Protein AF-A0A2V3XYR1-F1 (afdb_monomer_lite)

Secondary structure (DSSP, 8-state):
-HHHHHHHHHHHHHHHHHHHHHHHHHHHHHHHHTTTTPPTTSS--TT---GGGSTT-HHHHSTT----SS-HHHHHHHHHHHHHHHHHHHHHHHHHT--

Structure (mmCIF, N/CA/C/O backbone):
data_AF-A0A2V3XYR1-F1
#
_entry.id   AF-A0A2V3XYR1-F1
#
loop_
_atom_site.group_PDB
_atom_site.id
_atom_site.type_symbol
_atom_site.label_atom_id
_atom_site.label_alt_id
_atom_site.label_comp_id
_atom_site.label_asym_id
_atom_site.label_entity_id
_atom_site.label_seq_id
_atom_site.pdbx_PDB_ins_code
_atom_site.Cartn_x
_atom_site.Cartn_y
_atom_site.Cartn_z
_atom_site.occupancy
_atom_site.B_iso_or_equiv
_atom_site.auth_seq_id
_atom_site.auth_comp_id
_atom_site.auth_asym_id
_atom_site.auth_atom_id
_atom_site.pdbx_PDB_model_num
ATOM 1 N N . MET A 1 1 ? -31.093 27.392 19.551 1.00 53.66 1 MET A N 1
ATOM 2 C CA . MET A 1 1 ? -31.045 27.650 18.090 1.00 53.66 1 MET A CA 1
ATOM 3 C C . MET A 1 1 ? -29.629 27.516 17.527 1.00 53.66 1 MET A C 1
ATOM 5 O O . MET A 1 1 ? -29.486 27.010 16.424 1.00 53.66 1 MET A O 1
ATOM 9 N N . GLU A 1 2 ? -28.598 27.878 18.293 1.00 55.88 2 GLU A N 1
ATOM 10 C CA . GLU A 1 2 ? -27.172 27.819 17.917 1.00 55.88 2 GLU A CA 1
ATOM 11 C C . GLU A 1 2 ? -26.676 26.404 17.542 1.00 55.88 2 GLU A C 1
ATOM 13 O O . GLU A 1 2 ? -26.335 26.169 16.388 1.00 55.88 2 GLU A O 1
ATOM 18 N N . LYS A 1 3 ? -26.854 25.406 18.425 1.00 57.84 3 LYS A N 1
ATOM 19 C CA . LYS A 1 3 ? -26.514 23.985 18.162 1.00 57.84 3 LYS A CA 1
ATOM 20 C C . LYS A 1 3 ? -27.106 23.395 16.871 1.00 57.84 3 LYS A C 1
ATOM 22 O O . LYS A 1 3 ? -26.527 22.494 16.270 1.00 57.84 3 LYS A O 1
ATOM 27 N N . GLN A 1 4 ? -28.289 23.858 16.453 1.00 61.09 4 GLN A N 1
ATOM 28 C CA . GLN A 1 4 ? -28.950 23.355 15.242 1.00 61.09 4 GLN A CA 1
ATOM 29 C C . GLN A 1 4 ? -28.363 23.987 13.966 1.00 61.09 4 GLN A C 1
ATOM 31 O O . GLN A 1 4 ? -28.375 23.359 12.906 1.00 61.09 4 GLN A O 1
ATOM 36 N N . LYS A 1 5 ? -27.830 25.212 14.076 1.00 62.44 5 LYS A N 1
ATOM 37 C CA . LYS A 1 5 ? -27.096 25.918 13.019 1.00 62.44 5 LYS A CA 1
ATOM 38 C C . LYS A 1 5 ? -25.733 25.262 12.785 1.00 62.44 5 LYS A C 1
ATOM 40 O O . LYS A 1 5 ? -25.406 24.977 11.636 1.00 62.44 5 LYS A O 1
ATOM 45 N N . ASP A 1 6 ? -25.033 24.898 13.857 1.00 70.44 6 ASP A N 1
ATOM 46 C CA . ASP A 1 6 ? -23.726 24.225 13.791 1.00 70.44 6 ASP A CA 1
ATOM 47 C C . ASP A 1 6 ? -23.831 22.823 13.179 1.00 70.44 6 ASP A C 1
ATOM 49 O O . ASP A 1 6 ? -23.044 22.447 12.312 1.00 70.44 6 ASP A O 1
ATOM 53 N N . GLY A 1 7 ? -24.871 22.064 13.544 1.00 76.56 7 GLY A N 1
ATOM 54 C CA . GLY A 1 7 ? -25.131 20.748 12.955 1.00 76.56 7 GLY A CA 1
ATOM 55 C C . GLY A 1 7 ? -25.484 20.800 11.462 1.00 76.56 7 GLY A C 1
ATOM 56 O O . GLY A 1 7 ? -25.105 19.902 10.710 1.00 76.56 7 GLY A O 1
ATOM 57 N N . LYS A 1 8 ? -26.186 21.847 11.006 1.00 80.50 8 LYS A N 1
ATOM 58 C CA . LYS A 1 8 ? -26.446 22.067 9.571 1.00 80.50 8 LYS A CA 1
ATOM 59 C C . LYS A 1 8 ? -25.179 22.507 8.837 1.00 80.50 8 LYS A C 1
ATOM 61 O O . LYS A 1 8 ? -24.925 21.999 7.752 1.00 80.50 8 LYS A O 1
ATOM 66 N N . LEU A 1 9 ? -24.369 23.379 9.437 1.00 86.12 9 LEU A N 1
ATOM 67 C CA . LEU A 1 9 ? -23.099 23.835 8.871 1.00 86.12 9 LEU A CA 1
ATOM 68 C C . LEU A 1 9 ? -22.116 22.673 8.668 1.00 86.12 9 LEU A C 1
ATOM 70 O O . LEU A 1 9 ? -21.581 22.514 7.574 1.00 86.12 9 LEU A O 1
ATOM 74 N N . LEU A 1 10 ? -21.944 21.817 9.679 1.00 86.50 10 LEU A N 1
ATOM 75 C CA . LEU A 1 10 ? -21.090 20.627 9.594 1.00 86.50 10 LEU A CA 1
ATOM 76 C C . LEU A 1 10 ? -21.556 19.655 8.503 1.00 86.50 10 LEU A C 1
ATOM 78 O O . LEU A 1 10 ? -20.734 19.132 7.755 1.00 86.50 10 LEU A O 1
ATOM 82 N N . LYS A 1 11 ? -22.873 19.448 8.363 1.00 88.62 11 LYS A N 1
ATOM 83 C CA . LYS A 1 11 ? -23.435 18.624 7.280 1.00 88.62 11 LYS A CA 1
ATOM 84 C C . LYS A 1 11 ? -23.166 19.222 5.902 1.00 88.62 11 LYS A C 1
ATOM 86 O O . LYS A 1 11 ? -22.809 18.481 4.991 1.00 88.62 11 LYS A O 1
ATOM 91 N N . THR A 1 12 ? -23.299 20.538 5.749 1.00 92.62 12 THR A N 1
ATOM 92 C CA . THR A 1 12 ? -23.012 21.225 4.484 1.00 92.62 12 THR A CA 1
ATOM 93 C C . THR A 1 12 ? -21.532 21.138 4.124 1.00 92.62 12 THR A C 1
ATOM 95 O O . THR A 1 12 ? -21.210 20.792 2.992 1.00 92.62 12 THR A O 1
ATOM 98 N N . ILE A 1 13 ? -20.627 21.378 5.078 1.00 94.25 13 ILE A N 1
ATOM 99 C CA . ILE A 1 13 ? -19.177 21.243 4.862 1.00 94.25 13 ILE A CA 1
ATOM 100 C C . ILE A 1 13 ? -18.822 19.797 4.498 1.00 94.25 13 ILE A C 1
ATOM 102 O O . ILE A 1 13 ? -18.080 19.574 3.545 1.00 94.25 13 ILE A O 1
ATOM 106 N N . GLY A 1 14 ? -19.395 18.815 5.199 1.00 93.19 14 GLY A N 1
ATOM 107 C CA . GLY A 1 14 ? -19.206 17.400 4.881 1.00 93.19 14 GLY A CA 1
ATOM 108 C C . GLY A 1 14 ? -19.687 17.046 3.472 1.00 93.19 14 GLY A C 1
ATOM 109 O O . GLY A 1 14 ? -18.971 16.381 2.728 1.00 93.19 14 GLY A O 1
ATOM 110 N N . PHE A 1 15 ? -20.859 17.542 3.068 1.00 95.69 15 PHE A N 1
ATOM 111 C CA . PHE A 1 15 ? -21.388 17.332 1.720 1.00 95.69 15 PHE A CA 1
ATOM 112 C C . PHE A 1 15 ? -20.498 17.969 0.643 1.00 95.69 15 PHE A C 1
ATOM 114 O O . PHE A 1 15 ? -20.171 17.313 -0.342 1.00 95.69 15 PHE A O 1
ATOM 121 N N . ILE A 1 16 ? -20.046 19.210 0.852 1.00 96.69 16 ILE A N 1
ATOM 122 C CA . ILE A 1 16 ? -19.105 19.887 -0.053 1.00 96.69 16 ILE A CA 1
ATOM 123 C C . ILE A 1 16 ? -17.800 19.090 -0.157 1.00 96.69 16 ILE A C 1
ATOM 125 O O . ILE A 1 16 ? -17.305 18.873 -1.260 1.00 96.69 16 ILE A O 1
ATOM 129 N N . GLY A 1 17 ? -17.273 18.601 0.969 1.00 97.00 17 GLY A N 1
ATOM 130 C CA . GLY A 1 17 ? -16.077 17.762 0.996 1.00 97.00 17 GLY A CA 1
ATOM 131 C C . GLY A 1 17 ? -16.238 16.484 0.172 1.00 97.00 17 GLY A C 1
ATOM 132 O O . GLY A 1 17 ? -15.358 16.157 -0.620 1.00 97.00 17 GLY A O 1
ATOM 133 N N . ILE A 1 18 ? -17.384 15.806 0.286 1.00 97.31 18 ILE A N 1
ATOM 134 C CA . ILE A 1 18 ? -17.702 14.619 -0.523 1.00 97.31 18 ILE A CA 1
ATOM 135 C C . ILE A 1 18 ? -17.750 14.969 -2.014 1.00 97.31 18 ILE A C 1
ATOM 137 O O . ILE A 1 18 ? -17.168 14.253 -2.826 1.00 97.31 18 ILE A O 1
ATOM 141 N N . VAL A 1 19 ? -18.403 16.072 -2.386 1.00 97.81 19 VAL A N 1
ATOM 142 C CA . VAL A 1 19 ? -18.488 16.508 -3.789 1.00 97.81 19 VAL A CA 1
ATOM 143 C C . VAL A 1 19 ? -17.100 16.804 -4.359 1.00 97.81 19 VAL A C 1
ATOM 145 O O . VAL A 1 19 ? -16.775 16.324 -5.445 1.00 97.81 19 VAL A O 1
ATOM 148 N N . ILE A 1 20 ? -16.261 17.537 -3.622 1.00 98.12 20 ILE A N 1
ATOM 149 C CA . ILE A 1 20 ? -14.878 17.830 -4.027 1.00 98.12 20 ILE A CA 1
ATOM 150 C C . ILE A 1 20 ? -14.074 16.536 -4.167 1.00 98.12 20 ILE A C 1
ATOM 152 O O . ILE A 1 20 ? -13.339 16.377 -5.138 1.00 98.12 20 ILE A O 1
ATOM 156 N N . PHE A 1 21 ? -14.231 15.597 -3.236 1.00 97.25 21 PHE A N 1
ATOM 157 C CA . PHE A 1 21 ? -13.537 14.314 -3.278 1.00 97.25 21 PHE A CA 1
ATOM 158 C C . PHE A 1 21 ? -13.921 13.487 -4.513 1.00 97.25 21 PHE A C 1
ATOM 160 O O . PHE A 1 21 ? -13.045 12.993 -5.221 1.00 97.25 21 PHE A O 1
ATOM 167 N N . ILE A 1 22 ? -15.217 13.397 -4.826 1.00 98.12 22 ILE A N 1
ATOM 168 C CA . ILE A 1 22 ? -15.702 12.714 -6.034 1.00 98.12 22 ILE A CA 1
ATOM 169 C C . ILE A 1 22 ? -15.157 13.397 -7.294 1.00 98.12 22 ILE A C 1
ATOM 171 O O . ILE A 1 22 ? -14.686 12.715 -8.204 1.00 98.12 22 ILE A O 1
ATOM 175 N N . ALA A 1 23 ? -15.182 14.731 -7.342 1.00 98.12 23 ALA A N 1
ATOM 176 C CA . ALA A 1 23 ? -14.632 15.486 -8.464 1.00 98.12 23 ALA A CA 1
ATOM 177 C C . ALA A 1 23 ? -13.125 15.235 -8.634 1.00 98.12 23 ALA A C 1
ATOM 179 O O . ALA A 1 23 ? -12.669 15.015 -9.754 1.00 98.12 23 ALA A O 1
ATOM 180 N N . ALA A 1 24 ? -12.364 15.199 -7.537 1.00 97.50 24 ALA A N 1
ATOM 181 C CA . ALA A 1 24 ? -10.938 14.892 -7.560 1.00 97.50 24 ALA A CA 1
ATOM 182 C C . ALA A 1 24 ? -10.671 13.492 -8.132 1.00 97.50 24 ALA A C 1
ATOM 184 O O . ALA A 1 24 ? -9.852 13.360 -9.038 1.00 97.50 24 ALA A O 1
ATOM 185 N N . ILE A 1 25 ? -11.417 12.472 -7.687 1.00 97.44 25 ILE A N 1
ATOM 186 C CA . ILE A 1 25 ? -11.314 11.109 -8.236 1.00 97.44 25 ILE A CA 1
ATOM 187 C C . ILE A 1 25 ? -11.610 11.105 -9.738 1.00 97.44 25 ILE A C 1
ATOM 189 O O . ILE A 1 25 ? -10.841 10.536 -1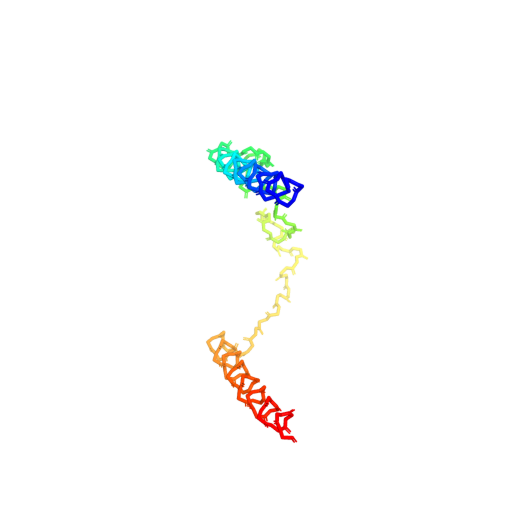0.513 1.00 97.44 25 ILE A O 1
ATOM 193 N N . ALA A 1 26 ? -12.701 11.747 -10.165 1.00 97.44 26 ALA A N 1
ATOM 194 C CA . ALA A 1 26 ? -13.085 11.792 -11.573 1.00 97.44 26 ALA A CA 1
ATOM 195 C C . ALA A 1 26 ? -12.002 12.454 -12.443 1.00 97.44 26 ALA A C 1
ATOM 197 O O . ALA A 1 26 ? -11.664 11.933 -13.508 1.00 97.44 26 ALA A O 1
ATOM 198 N N . VAL A 1 27 ? -11.415 13.559 -11.972 1.00 96.44 27 VAL A N 1
ATOM 199 C CA . VAL A 1 27 ? -10.301 14.239 -12.649 1.00 96.44 27 VAL A CA 1
ATOM 200 C C . VAL A 1 27 ? -9.067 13.341 -12.716 1.00 96.44 27 VAL A C 1
ATOM 202 O O . VAL A 1 27 ? -8.473 13.224 -13.786 1.00 96.44 27 VAL A O 1
ATOM 205 N N . SER A 1 28 ? -8.701 12.663 -11.626 1.00 92.44 28 SER A N 1
ATOM 206 C CA . SER A 1 28 ? -7.568 11.730 -11.623 1.00 92.44 28 SER A CA 1
ATOM 207 C C . SER A 1 28 ? -7.754 10.605 -12.642 1.00 92.44 28 SER A C 1
ATOM 209 O O . SER A 1 28 ? -6.858 10.362 -13.447 1.00 92.44 28 SER A O 1
ATOM 211 N N . VAL A 1 29 ? -8.932 9.971 -12.679 1.00 94.31 29 VAL A N 1
ATOM 212 C CA . VAL A 1 29 ? -9.245 8.916 -13.659 1.00 94.31 29 VAL A CA 1
ATOM 213 C C . VAL A 1 29 ? -9.189 9.457 -15.089 1.00 94.31 29 VAL A C 1
ATOM 215 O O . VAL A 1 29 ? -8.615 8.814 -15.969 1.00 94.31 29 VAL A O 1
ATOM 218 N N . TYR A 1 30 ? -9.731 10.654 -15.329 1.00 95.25 30 TYR A N 1
ATOM 219 C CA . TYR A 1 30 ? -9.660 11.303 -16.637 1.00 95.25 30 TYR A CA 1
ATOM 220 C C . TYR A 1 30 ? -8.207 11.528 -17.079 1.00 95.25 30 TYR A C 1
ATOM 222 O O . TYR A 1 30 ? -7.841 11.142 -18.191 1.00 95.25 30 TYR A O 1
ATOM 230 N N . MET A 1 31 ? -7.367 12.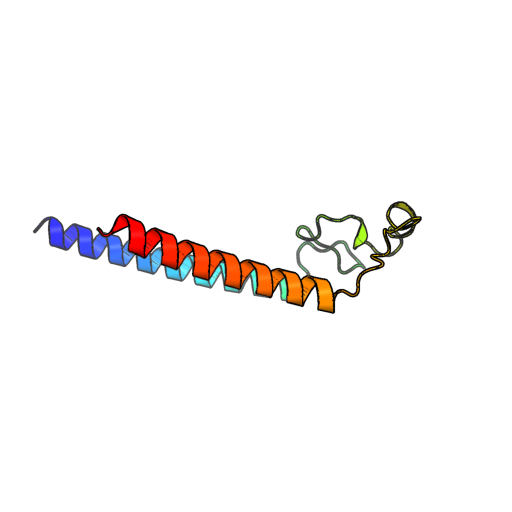079 -16.199 1.00 91.94 31 MET A N 1
ATOM 231 C CA . MET A 1 31 ? -5.947 12.307 -16.475 1.00 91.94 31 MET A CA 1
ATOM 232 C C . MET A 1 31 ? -5.206 11.002 -16.781 1.00 91.94 31 MET A C 1
ATOM 234 O O . MET A 1 31 ? -4.466 10.952 -17.763 1.00 91.94 31 MET A O 1
ATOM 238 N N . MET A 1 32 ? -5.454 9.943 -16.002 1.00 87.31 32 MET A N 1
ATOM 239 C CA . MET A 1 32 ? -4.875 8.615 -16.235 1.00 87.31 32 MET A CA 1
ATOM 240 C C . MET A 1 32 ? -5.301 8.045 -17.594 1.00 87.31 32 MET A C 1
ATOM 242 O O . MET A 1 32 ? -4.458 7.581 -18.348 1.00 87.31 32 MET A O 1
ATOM 246 N N . SER A 1 33 ? -6.584 8.150 -17.963 1.00 90.12 33 SER A N 1
ATOM 247 C CA . SER A 1 33 ? -7.091 7.636 -19.251 1.00 90.12 33 SER A CA 1
ATOM 248 C C . SER A 1 33 ? -6.520 8.350 -20.482 1.00 90.12 33 SER A C 1
ATOM 250 O O . SER A 1 33 ? -6.554 7.824 -21.594 1.00 90.12 33 SER A O 1
ATOM 252 N N . ARG A 1 34 ? -6.026 9.576 -20.293 1.00 90.12 34 ARG A N 1
ATOM 253 C CA . ARG A 1 34 ? -5.452 10.422 -21.342 1.00 90.12 34 ARG A CA 1
ATOM 254 C C . ARG A 1 34 ? -3.930 10.480 -21.282 1.00 90.12 34 ARG A C 1
ATOM 256 O O . ARG A 1 34 ? -3.354 11.268 -22.028 1.00 90.12 34 ARG A O 1
ATOM 263 N N . ASN A 1 35 ? -3.292 9.689 -20.414 1.00 86.06 35 ASN A N 1
ATOM 264 C CA . ASN A 1 35 ? -1.842 9.695 -20.211 1.00 86.06 35 ASN A CA 1
ATOM 265 C C . ASN A 1 35 ? -1.294 11.106 -19.909 1.00 86.06 35 ASN A C 1
ATOM 267 O O . ASN A 1 35 ? -0.173 11.466 -20.272 1.00 86.06 35 ASN A O 1
ATOM 271 N N . MET A 1 36 ? -2.110 11.949 -19.265 1.00 86.25 36 MET A N 1
ATOM 272 C CA . MET A 1 36 ? -1.755 13.336 -18.980 1.00 86.25 36 MET A CA 1
ATOM 273 C C . MET A 1 36 ? -0.649 13.388 -17.928 1.00 86.25 36 MET A C 1
ATOM 275 O O . MET A 1 36 ? -0.769 12.807 -16.852 1.00 86.25 36 MET A O 1
ATOM 279 N N . GLY A 1 37 ? 0.417 14.128 -18.234 1.00 80.62 37 GLY A N 1
ATOM 280 C CA . GLY A 1 37 ? 1.598 14.231 -17.378 1.00 80.62 37 GLY A CA 1
ATOM 281 C C . GLY A 1 37 ? 2.644 13.142 -17.620 1.00 80.62 37 GLY A C 1
ATOM 282 O O . GLY A 1 37 ? 3.684 13.180 -16.972 1.00 80.62 37 GLY A O 1
ATOM 283 N N . GLN A 1 38 ? 2.416 12.206 -18.546 1.00 82.56 38 GLN A N 1
ATOM 284 C CA . GLN A 1 38 ? 3.443 11.243 -18.933 1.00 82.56 38 GLN A CA 1
ATOM 285 C C . GLN A 1 38 ? 4.478 11.857 -19.883 1.00 82.56 38 GLN A C 1
ATOM 287 O O . GLN A 1 38 ? 4.179 12.764 -20.666 1.00 82.56 38 GLN A O 1
ATOM 292 N N . VAL A 1 39 ? 5.705 11.347 -19.818 1.00 77.56 39 VAL A N 1
ATOM 293 C CA . VAL A 1 39 ? 6.775 11.667 -20.762 1.00 77.56 39 VAL A CA 1
ATOM 294 C C . VAL A 1 39 ? 6.402 11.094 -22.136 1.00 77.56 39 VAL A C 1
ATOM 296 O O . VAL A 1 39 ? 6.032 9.925 -22.226 1.00 77.56 39 VAL A O 1
ATOM 299 N N . PRO A 1 40 ? 6.500 11.870 -23.232 1.00 79.88 40 PRO A N 1
ATOM 300 C CA . PRO A 1 40 ? 6.134 11.381 -24.556 1.00 79.88 40 PRO A CA 1
ATOM 301 C C . PRO A 1 40 ? 6.866 10.086 -24.931 1.00 79.88 40 PRO A C 1
ATOM 303 O O . PRO A 1 40 ? 8.092 10.013 -24.869 1.00 79.88 40 PRO A O 1
ATOM 306 N N . GLY A 1 41 ? 6.106 9.078 -25.364 1.00 79.19 41 GLY A N 1
ATOM 307 C CA . GLY A 1 41 ? 6.643 7.816 -25.879 1.00 79.19 41 GLY A CA 1
ATOM 308 C C . GLY A 1 41 ? 6.980 6.756 -24.827 1.00 79.19 41 GLY A C 1
ATOM 309 O O . GLY A 1 41 ? 7.378 5.660 -25.217 1.00 79.19 41 GLY A O 1
ATOM 310 N N . ILE A 1 42 ? 6.800 7.035 -23.532 1.00 74.31 42 ILE A N 1
ATOM 311 C CA . ILE A 1 42 ? 6.972 6.054 -22.452 1.00 74.31 42 ILE A CA 1
ATOM 312 C C . ILE A 1 42 ? 5.868 6.204 -21.398 1.00 74.31 42 ILE A C 1
ATOM 314 O O . ILE A 1 42 ? 5.392 7.303 -21.134 1.00 74.31 42 ILE A O 1
ATOM 318 N N . ASP A 1 43 ? 5.476 5.098 -20.769 1.00 76.88 43 ASP A N 1
ATOM 319 C CA . ASP A 1 43 ? 4.473 5.066 -19.694 1.00 76.88 43 ASP A CA 1
ATOM 320 C C . ASP A 1 43 ? 5.097 5.506 -18.352 1.00 76.88 43 ASP A C 1
ATOM 322 O O . ASP A 1 43 ? 5.163 4.739 -17.394 1.00 76.88 43 ASP A O 1
ATOM 326 N N . PHE A 1 44 ? 5.654 6.726 -18.322 1.00 76.25 44 PHE A N 1
ATOM 327 C CA . PHE A 1 44 ? 6.368 7.291 -17.172 1.00 76.25 44 PHE A CA 1
ATOM 328 C C . PHE A 1 44 ? 5.836 8.678 -16.819 1.00 76.25 44 PHE A C 1
ATOM 330 O O . PHE A 1 44 ? 5.855 9.575 -17.659 1.00 76.25 44 PHE A O 1
ATOM 337 N N . GLY A 1 45 ? 5.369 8.876 -15.584 1.00 75.06 45 GLY A N 1
ATOM 338 C CA . GLY A 1 45 ? 4.694 10.107 -15.148 1.00 75.06 45 GLY A CA 1
ATOM 339 C C . GLY A 1 45 ? 5.079 10.571 -13.734 1.00 75.06 45 GLY A C 1
ATOM 340 O O . GLY A 1 45 ? 5.850 9.905 -13.049 1.00 75.06 45 GLY A O 1
ATOM 341 N N . PRO A 1 46 ? 4.519 11.696 -13.247 1.00 65.19 46 PRO A N 1
ATOM 342 C CA . PRO A 1 46 ? 4.967 12.411 -12.042 1.00 65.19 46 PRO A CA 1
ATOM 343 C C . PRO A 1 46 ? 4.790 11.655 -10.715 1.00 65.19 46 PRO A C 1
ATOM 345 O O . PRO A 1 46 ? 5.263 12.131 -9.688 1.00 65.19 46 PRO A O 1
ATOM 348 N N . GLY A 1 47 ? 4.108 10.504 -10.720 1.00 68.38 47 GLY A N 1
ATOM 349 C CA . GLY A 1 47 ? 3.976 9.617 -9.558 1.00 68.38 47 GLY A CA 1
ATOM 350 C C . GLY A 1 47 ? 4.999 8.477 -9.512 1.00 68.38 47 GLY A C 1
ATOM 351 O O . GLY A 1 47 ? 5.094 7.788 -8.499 1.00 68.38 47 GLY A O 1
ATOM 352 N N . GLN A 1 48 ? 5.763 8.267 -10.586 1.00 68.88 48 GLN A N 1
ATOM 353 C CA . GLN A 1 48 ? 6.833 7.273 -10.631 1.00 68.88 48 GLN A CA 1
ATOM 354 C C . GLN A 1 48 ? 8.138 7.937 -10.188 1.00 68.88 48 GLN A C 1
ATOM 356 O O . GLN A 1 48 ? 8.911 8.463 -10.980 1.00 68.88 48 GLN A O 1
ATOM 361 N N . TYR A 1 49 ? 8.344 7.972 -8.872 1.00 61.56 49 TYR A N 1
ATOM 362 C CA . TYR A 1 49 ? 9.490 8.645 -8.251 1.00 61.56 49 TYR A CA 1
ATOM 363 C C . TYR A 1 49 ? 10.801 7.863 -8.364 1.00 61.56 49 TYR A C 1
ATOM 365 O O . TYR A 1 49 ? 11.871 8.413 -8.099 1.00 61.56 49 TYR A O 1
ATOM 373 N N . TYR A 1 50 ? 10.738 6.590 -8.747 1.00 63.41 50 TYR A N 1
ATOM 374 C CA . TYR A 1 50 ? 11.916 5.750 -8.851 1.00 63.41 50 TYR A CA 1
ATOM 375 C C . TYR A 1 50 ? 12.381 5.669 -10.304 1.00 63.41 50 TYR A C 1
ATOM 377 O O . TYR A 1 50 ? 11.707 5.128 -11.176 1.00 63.41 50 TYR A O 1
ATOM 385 N N . TYR A 1 51 ? 13.596 6.164 -10.553 1.00 62.66 51 TYR A N 1
ATOM 386 C CA . TYR A 1 51 ? 14.286 6.049 -11.845 1.00 62.66 51 TYR A CA 1
ATOM 387 C C . TYR A 1 51 ? 14.473 4.594 -12.317 1.00 62.66 51 TYR A C 1
ATOM 389 O O . TYR A 1 51 ? 14.856 4.363 -13.461 1.00 62.66 51 TYR A O 1
ATOM 397 N N . THR A 1 52 ? 14.215 3.610 -11.449 1.00 63.59 52 THR A N 1
ATOM 398 C CA . THR A 1 52 ? 14.200 2.179 -11.780 1.00 63.59 52 THR A CA 1
ATOM 399 C C . THR A 1 52 ? 13.109 1.806 -12.776 1.00 63.59 52 THR A C 1
ATOM 401 O O . THR A 1 52 ? 13.268 0.818 -13.492 1.00 63.59 52 THR A O 1
ATOM 404 N N . ASP A 1 53 ? 12.039 2.600 -12.845 1.00 68.94 53 ASP A N 1
ATOM 405 C CA . ASP A 1 53 ? 10.858 2.295 -13.654 1.00 68.94 53 ASP A CA 1
ATOM 406 C C . ASP A 1 53 ? 10.970 2.872 -15.077 1.00 68.94 53 ASP A C 1
ATOM 408 O O . ASP A 1 53 ? 10.164 2.554 -15.950 1.00 68.94 53 ASP A O 1
ATOM 412 N N . ILE A 1 54 ? 12.007 3.676 -15.354 1.00 74.56 54 ILE A N 1
ATOM 413 C CA . ILE A 1 54 ? 12.291 4.182 -16.700 1.00 74.56 54 ILE A CA 1
ATOM 414 C C . ILE A 1 54 ? 12.926 3.059 -17.539 1.00 74.56 54 ILE A C 1
ATOM 416 O O . ILE A 1 54 ? 13.977 2.523 -17.161 1.00 74.56 54 ILE A O 1
ATOM 420 N N . PRO A 1 55 ? 12.371 2.726 -18.720 1.00 73.75 55 PRO A N 1
ATOM 421 C CA . PRO A 1 55 ? 12.968 1.737 -19.611 1.00 73.75 55 PRO A CA 1
ATOM 422 C C . PRO A 1 55 ? 14.437 2.055 -19.942 1.00 73.75 55 PRO A C 1
ATOM 424 O O . PRO A 1 55 ? 14.769 3.150 -20.394 1.00 73.75 55 PRO A O 1
ATOM 427 N N . GLY A 1 56 ? 15.335 1.092 -19.719 1.00 75.56 56 GLY A N 1
ATOM 428 C CA . GLY A 1 56 ? 16.765 1.204 -20.026 1.00 75.56 56 GLY A CA 1
ATOM 429 C C . GLY A 1 56 ? 17.634 1.797 -18.911 1.00 75.56 56 GLY A C 1
ATOM 430 O O . GLY A 1 56 ? 18.862 1.781 -19.042 1.00 75.56 56 GLY A O 1
ATOM 431 N N . TRP A 1 57 ? 17.042 2.276 -17.812 1.00 76.75 57 TRP A N 1
ATOM 432 C CA . TRP A 1 57 ? 17.772 2.810 -16.653 1.00 76.75 57 TRP A CA 1
ATOM 433 C C . TRP A 1 57 ? 18.111 1.753 -15.597 1.00 76.75 57 TRP A C 1
ATOM 435 O O . TRP A 1 57 ? 18.993 1.981 -14.768 1.00 76.75 57 TRP A O 1
ATOM 445 N N . GLN A 1 58 ? 17.511 0.560 -15.678 1.00 75.56 58 GLN A N 1
ATOM 446 C CA . GLN A 1 58 ? 17.782 -0.573 -14.783 1.00 75.56 58 GLN A CA 1
ATOM 447 C C . GLN A 1 58 ? 19.280 -0.891 -14.682 1.00 75.56 58 GLN A C 1
ATOM 449 O O . GLN A 1 58 ? 19.775 -1.234 -13.614 1.00 75.56 58 GLN A O 1
ATOM 454 N N . LYS A 1 59 ? 20.030 -0.707 -15.774 1.00 75.94 59 LYS A N 1
ATOM 455 C CA . LYS A 1 59 ? 21.474 -0.974 -15.844 1.00 75.94 59 LYS A CA 1
ATOM 456 C C . LYS A 1 59 ? 22.327 -0.136 -14.883 1.00 75.94 59 LYS A C 1
ATOM 458 O O . LYS A 1 59 ? 23.420 -0.575 -14.538 1.00 75.94 59 LYS A O 1
ATOM 463 N N . TYR A 1 60 ? 21.849 1.039 -14.462 1.00 71.75 60 TYR A N 1
ATOM 464 C CA . TYR A 1 60 ? 22.573 1.930 -13.548 1.00 71.75 60 TYR A CA 1
ATOM 465 C C . TYR A 1 60 ? 22.264 1.666 -12.068 1.00 71.75 60 TYR A C 1
ATOM 467 O O . TYR A 1 60 ? 23.068 2.030 -11.216 1.00 71.75 60 TYR A O 1
ATOM 475 N N . PHE A 1 61 ? 21.125 1.038 -11.758 1.00 71.00 61 PHE A N 1
ATOM 476 C CA . PHE A 1 61 ? 20.655 0.849 -10.376 1.00 71.00 61 PHE A CA 1
ATOM 477 C C . PHE A 1 61 ? 20.579 -0.618 -9.945 1.00 71.00 61 PHE A C 1
ATOM 479 O O . PHE A 1 61 ? 20.714 -0.922 -8.765 1.00 71.00 61 PHE A O 1
ATOM 486 N N . LEU A 1 62 ? 20.362 -1.533 -10.890 1.00 69.00 62 LEU A N 1
ATOM 487 C CA . LEU A 1 62 ? 20.126 -2.957 -10.638 1.00 69.00 62 LEU A CA 1
ATOM 488 C C . LEU A 1 62 ? 21.312 -3.838 -11.045 1.00 69.00 62 LEU A C 1
ATOM 490 O O . LEU A 1 62 ? 21.181 -5.056 -11.090 1.00 69.00 62 LEU A O 1
ATOM 494 N N . THR A 1 63 ? 22.482 -3.252 -11.319 1.00 67.50 63 THR A N 1
ATOM 495 C CA . THR A 1 63 ? 23.688 -3.990 -11.736 1.00 67.50 63 THR A CA 1
ATOM 496 C C . THR A 1 63 ? 24.131 -5.026 -10.694 1.00 67.50 63 THR A C 1
ATOM 498 O O . THR A 1 63 ? 24.719 -6.034 -11.059 1.00 67.50 63 THR A O 1
ATOM 501 N N . ASN A 1 64 ? 23.803 -4.795 -9.416 1.00 70.06 64 ASN A N 1
ATOM 502 C CA . ASN A 1 64 ? 23.957 -5.732 -8.300 1.00 70.06 64 ASN A CA 1
ATOM 503 C C . ASN A 1 64 ? 22.690 -5.716 -7.430 1.00 70.06 64 ASN A C 1
ATOM 505 O O . ASN A 1 64 ? 22.761 -5.452 -6.228 1.00 70.06 64 ASN A O 1
ATOM 509 N N . ALA A 1 65 ? 21.513 -5.875 -8.045 1.00 69.69 65 ALA A N 1
ATOM 510 C CA . ALA A 1 65 ? 20.264 -5.918 -7.291 1.00 69.69 65 ALA A CA 1
ATOM 511 C C . ALA A 1 65 ? 20.353 -6.992 -6.193 1.00 69.69 65 ALA A C 1
ATOM 513 O O . ALA A 1 65 ? 20.775 -8.117 -6.456 1.00 69.69 65 ALA A O 1
ATOM 514 N N . TYR A 1 66 ? 19.991 -6.623 -4.962 1.00 74.75 66 TYR A N 1
ATOM 515 C CA . TYR A 1 66 ? 19.950 -7.562 -3.847 1.00 74.75 66 TYR A CA 1
ATOM 516 C C . TYR A 1 66 ? 18.949 -8.671 -4.168 1.00 74.75 66 TYR A C 1
ATOM 518 O O . TYR A 1 66 ? 17.747 -8.417 -4.256 1.00 74.75 66 TYR A O 1
ATOM 526 N N . ASP A 1 67 ? 19.456 -9.886 -4.346 1.00 76.12 67 ASP A N 1
ATOM 527 C CA . ASP A 1 67 ? 18.624 -11.070 -4.468 1.00 76.12 67 ASP A CA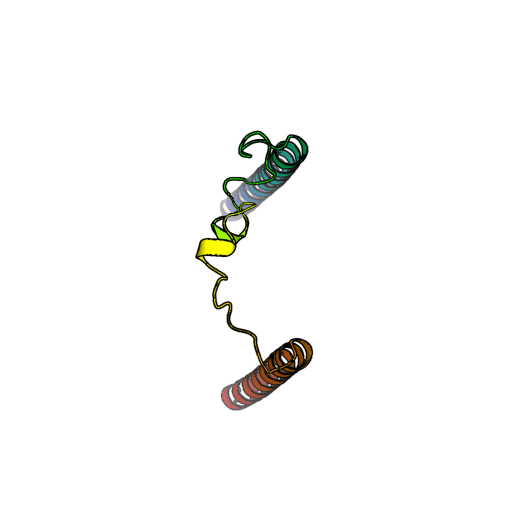 1
ATOM 528 C C . ASP A 1 67 ? 18.337 -11.601 -3.065 1.00 76.12 67 ASP A C 1
ATOM 530 O O . ASP A 1 67 ? 19.244 -11.961 -2.308 1.00 76.12 67 ASP A O 1
ATOM 534 N N . ASN A 1 68 ? 17.064 -11.578 -2.679 1.00 78.56 68 ASN A N 1
ATOM 535 C CA . ASN A 1 68 ? 16.684 -12.041 -1.360 1.00 78.56 68 ASN A CA 1
ATOM 536 C C . ASN A 1 68 ? 16.682 -13.569 -1.357 1.00 78.56 68 ASN A C 1
ATOM 538 O O . ASN A 1 68 ? 15.785 -14.203 -1.907 1.00 78.56 68 ASN A O 1
ATOM 542 N N . HIS A 1 69 ? 17.658 -14.159 -0.670 1.00 87.81 69 HIS A N 1
ATOM 543 C CA . HIS A 1 69 ? 17.760 -15.610 -0.504 1.00 87.81 69 HIS A CA 1
ATOM 544 C C . HIS A 1 69 ? 16.545 -16.238 0.205 1.00 87.81 69 HIS A C 1
ATOM 546 O O . HIS A 1 69 ? 16.394 -17.460 0.204 1.00 87.81 69 HIS A O 1
ATOM 552 N N . VAL A 1 70 ? 15.684 -15.425 0.826 1.00 91.75 70 VAL A N 1
ATOM 553 C CA . VAL A 1 70 ? 14.438 -15.862 1.453 1.00 91.75 70 VAL A CA 1
ATOM 554 C C . VAL A 1 70 ? 13.267 -15.664 0.480 1.00 91.75 70 VAL A C 1
ATOM 556 O O . VAL A 1 70 ? 12.983 -14.531 0.086 1.00 91.75 70 VAL A O 1
ATOM 559 N N . PRO A 1 71 ? 12.516 -16.730 0.142 1.00 93.12 71 PRO A N 1
ATOM 560 C CA . PRO A 1 71 ? 11.322 -16.623 -0.689 1.00 93.12 71 PRO A CA 1
ATOM 561 C C . PRO A 1 71 ? 10.315 -15.598 -0.152 1.00 93.12 71 PRO A C 1
ATOM 563 O O . PRO A 1 71 ? 9.978 -15.611 1.034 1.00 93.12 71 PRO A O 1
ATOM 566 N N . LEU A 1 72 ? 9.752 -14.770 -1.042 1.00 90.06 72 LEU A N 1
ATOM 567 C CA . LEU A 1 72 ? 8.766 -13.734 -0.697 1.00 90.06 72 LEU A CA 1
ATOM 568 C C . LEU A 1 72 ? 7.599 -14.283 0.137 1.00 90.06 72 LEU A C 1
ATOM 570 O O . LEU A 1 72 ? 7.154 -13.641 1.084 1.00 90.06 72 LEU A O 1
ATOM 574 N N . ALA A 1 73 ? 7.136 -15.496 -0.174 1.00 93.25 73 ALA A N 1
ATOM 575 C CA . ALA A 1 73 ? 6.068 -16.157 0.569 1.00 93.25 73 ALA A CA 1
ATOM 576 C C . ALA A 1 73 ? 6.396 -16.316 2.065 1.00 93.25 73 ALA A C 1
ATOM 578 O O . ALA A 1 73 ? 5.524 -16.106 2.904 1.00 93.25 73 ALA A O 1
ATOM 579 N N . ILE A 1 74 ? 7.652 -16.620 2.414 1.00 96.12 74 ILE A N 1
ATOM 580 C CA . ILE A 1 74 ? 8.088 -16.733 3.812 1.00 96.12 74 ILE A CA 1
ATOM 581 C C . ILE A 1 74 ? 8.024 -15.366 4.494 1.00 96.12 74 ILE A C 1
ATOM 583 O O . ILE A 1 74 ? 7.518 -15.265 5.608 1.00 96.12 74 ILE A O 1
ATOM 587 N N . LEU A 1 75 ? 8.473 -14.307 3.818 1.00 95.38 75 LEU A N 1
ATOM 588 C CA . LEU A 1 75 ? 8.410 -12.941 4.348 1.00 95.38 75 LEU A CA 1
ATOM 589 C C . LEU A 1 75 ? 6.963 -12.502 4.600 1.00 95.38 75 LEU A C 1
ATOM 591 O O . LEU A 1 75 ? 6.663 -11.937 5.650 1.00 95.38 75 LEU A O 1
ATOM 595 N N . VAL A 1 76 ? 6.055 -12.818 3.674 1.00 96.56 76 VAL A N 1
ATOM 596 C CA . VAL A 1 76 ? 4.619 -12.540 3.815 1.00 96.56 76 VAL A CA 1
ATOM 597 C C . VAL A 1 76 ? 4.028 -13.302 5.004 1.00 96.56 76 VAL A C 1
ATOM 599 O O . VAL A 1 76 ? 3.319 -12.714 5.821 1.00 96.56 76 VAL A O 1
ATOM 602 N N . VAL A 1 77 ? 4.350 -14.588 5.156 1.00 97.88 77 VAL A N 1
ATOM 603 C CA . VAL A 1 77 ? 3.902 -15.390 6.307 1.00 97.88 77 VAL A CA 1
ATOM 604 C C . VAL A 1 77 ? 4.433 -14.814 7.622 1.00 97.88 77 VAL A C 1
ATOM 606 O O . VAL A 1 77 ? 3.663 -14.664 8.570 1.00 97.88 77 VAL A O 1
ATOM 609 N N . LEU A 1 78 ? 5.715 -14.442 7.683 1.00 97.75 78 LEU A N 1
ATOM 610 C CA . LEU A 1 78 ? 6.320 -13.824 8.866 1.00 97.75 78 LEU A CA 1
ATOM 611 C C . LEU A 1 78 ? 5.667 -12.483 9.213 1.00 97.75 78 LEU A C 1
ATOM 613 O O . LEU A 1 78 ? 5.425 -12.217 10.389 1.00 97.75 78 LEU A O 1
ATOM 617 N N . PHE A 1 79 ? 5.329 -11.669 8.211 1.00 97.31 79 PHE A N 1
ATOM 618 C CA . PHE A 1 79 ? 4.611 -10.412 8.410 1.00 97.31 79 PHE A CA 1
ATOM 619 C C . PHE A 1 79 ? 3.252 -10.638 9.089 1.00 97.31 79 PHE A C 1
ATOM 621 O O . PHE A 1 79 ? 2.943 -9.994 10.094 1.00 97.31 79 PHE A O 1
ATOM 628 N N . PHE A 1 80 ? 2.463 -11.600 8.602 1.00 98.00 80 PHE A N 1
ATOM 629 C CA . PHE A 1 80 ? 1.176 -11.933 9.218 1.00 98.00 80 PHE A CA 1
ATOM 630 C C . PHE A 1 80 ? 1.328 -12.573 10.600 1.00 98.00 80 PHE A C 1
ATOM 632 O O . PHE A 1 80 ? 0.570 -12.235 11.511 1.00 98.00 80 PHE A O 1
ATOM 639 N N . ALA A 1 81 ? 2.315 -13.452 10.786 1.00 98.06 81 ALA A N 1
ATOM 640 C CA . ALA A 1 81 ? 2.610 -14.054 12.083 1.00 98.06 81 ALA A CA 1
ATOM 641 C C . ALA A 1 81 ? 2.964 -12.982 13.125 1.00 98.06 81 ALA A C 1
ATOM 643 O O . ALA A 1 81 ? 2.446 -13.003 14.243 1.00 98.06 81 ALA A O 1
ATOM 644 N N . TRP A 1 82 ? 3.784 -12.003 12.737 1.00 98.06 82 TRP A N 1
ATOM 645 C CA . TRP A 1 82 ? 4.116 -10.857 13.575 1.00 98.06 82 TRP A CA 1
ATOM 646 C C . TRP A 1 82 ? 2.889 -9.999 13.889 1.00 98.06 82 TRP A C 1
ATOM 648 O O . TRP A 1 82 ? 2.638 -9.695 15.055 1.00 98.06 82 TRP A O 1
ATOM 658 N N . GLY A 1 83 ? 2.081 -9.659 12.880 1.00 97.62 83 GLY A N 1
ATOM 659 C CA . GLY A 1 83 ? 0.843 -8.899 13.071 1.00 97.62 83 GLY A CA 1
ATOM 660 C C . GLY A 1 83 ? -0.125 -9.578 14.046 1.00 97.62 83 GLY A C 1
ATOM 661 O O . GLY A 1 83 ? -0.659 -8.930 14.948 1.00 97.62 83 GLY A O 1
ATOM 662 N N . TYR A 1 84 ? -0.293 -10.897 13.933 1.00 97.81 84 TYR A N 1
ATOM 663 C CA . TYR A 1 84 ? -1.099 -11.686 14.867 1.00 97.81 84 TYR A CA 1
ATOM 664 C C . TYR A 1 84 ? -0.529 -11.670 16.293 1.00 97.81 84 TYR A C 1
ATOM 666 O O . TYR A 1 84 ? -1.280 -11.509 17.260 1.00 97.81 84 TYR A O 1
ATOM 674 N N . LEU A 1 85 ? 0.794 -11.795 16.440 1.00 98.31 85 LEU A N 1
ATOM 675 C CA . LEU A 1 85 ? 1.468 -11.729 17.738 1.00 98.31 85 LEU A CA 1
ATOM 676 C C . LEU A 1 85 ? 1.242 -10.363 18.397 1.00 98.31 85 LEU A C 1
ATOM 678 O O . LEU A 1 85 ? 0.821 -10.303 19.553 1.00 98.31 85 LEU A O 1
ATOM 682 N N . MET A 1 86 ? 1.443 -9.276 17.651 1.00 98.06 86 MET A N 1
ATOM 683 C CA . MET A 1 86 ? 1.206 -7.911 18.129 1.00 98.06 86 MET A CA 1
ATOM 684 C C . MET A 1 86 ? -0.251 -7.688 18.534 1.00 98.06 86 MET A 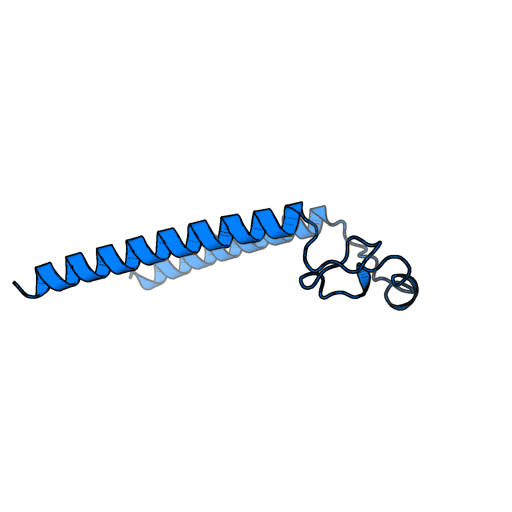C 1
ATOM 686 O O . MET A 1 86 ? -0.506 -7.102 19.585 1.00 98.06 86 MET A O 1
ATOM 690 N N . TYR A 1 87 ? -1.209 -8.216 17.771 1.00 96.94 87 TYR A N 1
ATOM 691 C CA . TYR A 1 87 ? -2.624 -8.161 18.139 1.00 96.94 87 TYR A CA 1
ATOM 692 C C . TYR A 1 87 ? -2.903 -8.883 19.466 1.00 96.94 87 TYR A C 1
ATOM 694 O O . TYR A 1 87 ? -3.543 -8.329 20.362 1.00 96.94 87 TYR A O 1
ATOM 702 N N . ARG A 1 88 ? -2.378 -10.102 19.640 1.00 96.94 88 ARG A N 1
ATOM 703 C CA . ARG A 1 88 ? -2.520 -10.863 20.893 1.00 96.94 88 ARG A CA 1
ATOM 704 C C . ARG A 1 88 ? -1.878 -10.140 22.075 1.00 96.94 88 ARG A C 1
ATOM 706 O O . ARG A 1 88 ? -2.472 -10.110 23.153 1.00 96.94 88 ARG A O 1
ATOM 713 N N . PHE A 1 89 ? -0.701 -9.553 21.867 1.00 96.75 89 PHE A N 1
ATOM 714 C CA . PHE A 1 89 ? -0.004 -8.753 22.870 1.00 96.75 89 PHE A CA 1
ATOM 715 C C . PHE A 1 89 ? -0.817 -7.515 23.269 1.00 96.75 89 PHE A C 1
ATOM 717 O O . PHE A 1 89 ? -1.008 -7.266 24.457 1.00 96.75 89 PHE A O 1
ATOM 724 N N . TRP A 1 90 ? -1.384 -6.800 22.297 1.00 96.44 90 TRP A N 1
ATOM 725 C CA . TRP A 1 90 ? -2.267 -5.663 22.549 1.00 96.44 90 TRP A CA 1
ATOM 726 C C . TRP A 1 90 ? -3.492 -6.057 23.379 1.00 96.44 90 TRP A C 1
ATOM 728 O O . TRP A 1 90 ? -3.775 -5.433 24.397 1.00 96.44 90 TRP A O 1
ATOM 738 N N . CYS A 1 91 ? -4.191 -7.132 23.001 1.00 95.00 91 CYS A N 1
ATOM 739 C CA . CYS A 1 91 ? -5.334 -7.632 23.770 1.00 95.00 91 CYS A CA 1
ATOM 740 C C . CYS A 1 91 ? -4.955 -8.053 25.196 1.00 95.00 91 CYS A C 1
ATOM 742 O O . CYS A 1 91 ? -5.775 -7.940 26.104 1.00 95.00 91 CYS A O 1
ATOM 744 N N . PHE A 1 92 ? -3.744 -8.572 25.402 1.00 95.00 92 PHE A N 1
ATOM 745 C CA . PHE A 1 92 ? -3.245 -8.895 26.735 1.00 95.00 92 PHE A CA 1
ATOM 746 C C . PHE A 1 92 ? -3.023 -7.631 27.577 1.00 95.00 92 PHE A C 1
ATOM 748 O O . PHE A 1 92 ? -3.468 -7.587 28.724 1.00 95.00 92 PHE A O 1
ATOM 755 N N . LEU A 1 93 ? -2.392 -6.599 27.010 1.00 94.81 93 LEU A N 1
ATOM 756 C CA . LEU A 1 93 ? -2.200 -5.318 27.692 1.00 94.81 93 LEU A CA 1
ATOM 757 C C . LEU A 1 93 ? -3.529 -4.622 28.004 1.00 94.81 93 LEU A C 1
ATOM 759 O O . LEU A 1 93 ? -3.713 -4.170 29.129 1.00 94.81 93 LEU A O 1
ATOM 763 N N . ASP A 1 94 ? -4.469 -4.594 27.054 1.00 93.50 94 ASP A N 1
ATOM 764 C CA . ASP A 1 94 ? -5.797 -3.992 27.252 1.00 93.50 94 ASP A CA 1
ATOM 765 C C . ASP A 1 94 ? -6.564 -4.661 28.400 1.00 93.50 94 ASP A C 1
ATOM 767 O O . ASP A 1 94 ? -7.240 -3.986 29.170 1.00 93.50 94 ASP A O 1
ATOM 771 N N . LYS A 1 95 ? -6.420 -5.982 28.562 1.00 90.81 95 LYS A N 1
ATOM 772 C CA . LYS 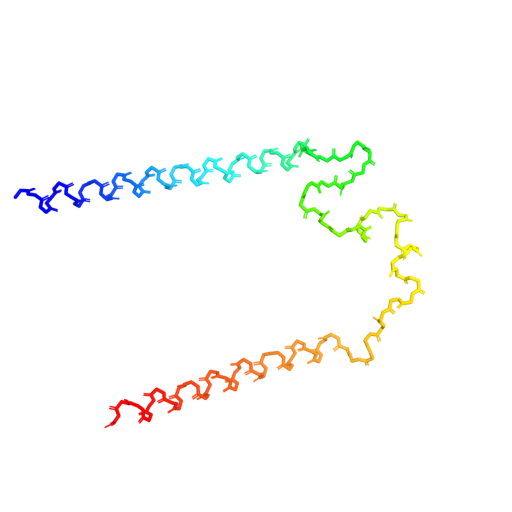A 1 95 ? -6.989 -6.700 29.710 1.00 90.81 95 LYS A CA 1
ATOM 773 C C . LYS A 1 95 ? -6.304 -6.319 31.018 1.00 90.81 95 LYS A C 1
ATOM 775 O O . LYS A 1 95 ? -6.990 -6.074 31.996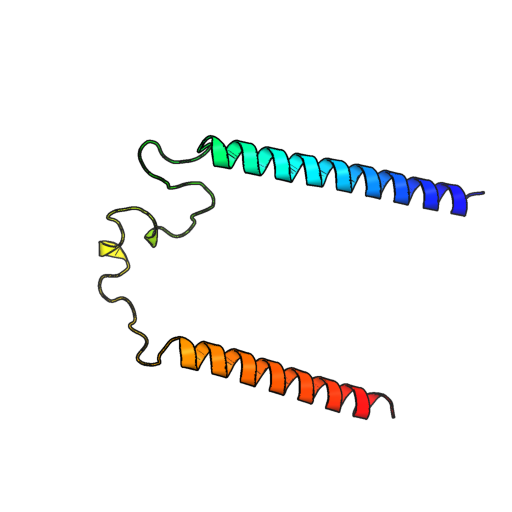 1.00 90.81 95 LYS A O 1
ATOM 780 N N . LYS A 1 96 ? -4.970 -6.248 31.029 1.00 84.19 96 LYS A N 1
ATOM 781 C CA . LYS A 1 96 ? -4.188 -5.943 32.236 1.00 84.19 96 LYS A CA 1
ATOM 782 C C . LYS A 1 96 ? -4.360 -4.499 32.727 1.00 84.19 96 LYS A C 1
ATOM 784 O O . LYS A 1 96 ? -4.132 -4.242 33.898 1.00 84.19 96 LYS A O 1
ATOM 789 N N . TRP A 1 97 ? -4.708 -3.564 31.844 1.00 77.81 97 TRP A N 1
ATOM 790 C CA . TRP A 1 97 ? -4.911 -2.148 32.181 1.00 77.81 97 TRP A CA 1
ATOM 791 C C . TRP A 1 97 ? -6.364 -1.762 32.482 1.00 77.81 97 TRP A C 1
ATOM 793 O O . TRP A 1 97 ? -6.620 -0.602 32.798 1.00 77.81 97 TRP A O 1
ATOM 803 N N . LYS A 1 98 ? -7.314 -2.696 32.364 1.00 64.94 98 LYS A N 1
ATOM 804 C CA . LYS A 1 98 ? -8.719 -2.484 32.749 1.00 64.94 98 LYS A CA 1
ATOM 805 C C . LYS A 1 98 ? -9.059 -2.987 34.158 1.00 64.94 98 LYS A C 1
ATOM 807 O O . LYS A 1 98 ? -10.200 -2.798 34.574 1.00 64.94 98 LYS A O 1
ATOM 812 N N . ASP A 1 99 ? -8.078 -3.549 34.861 1.00 52.88 99 ASP A N 1
ATOM 813 C CA . ASP A 1 99 ? -8.082 -3.798 36.310 1.00 52.88 99 ASP A CA 1
ATOM 814 C C . ASP A 1 99 ? -7.254 -2.715 37.026 1.00 52.88 99 ASP A C 1
ATOM 816 O O . ASP A 1 99 ? -7.591 -2.380 38.185 1.00 52.88 99 ASP A O 1
#

Foldseek 3Di:
DVVVVVVVVVVVVVVVVVVVVVVVVVVVVVCVVVLNQADPPDSHHPPCPDPCRDPPSCCVPVVPPDDPPDDPVVVVVVVVVVVVVVVVVVVVVVVVVVD

pLDDT: mean 84.07, std 13.08, range [52.88, 98.31]

Organism: NCBI:txid1096246

Radius of gyration: 24.59 Å; chains: 1; bounding box: 55×45×62 Å

Sequence (99 aa):
MEKQKDGKLLKTIGFIGIVIFIAAIAVSVYMMSRNMGQVPGIDFGPGQYYYTDIPGWQKYFLTNAYDNHVPLAILVVLFFAWGYLMYRFWCFLDKKWKD